Protein AF-A0AB39HHN1-F1 (afdb_monomer)

Foldseek 3Di:
DDPVVVVVVVVVVVLLVLLLVLLVLLVLLLVLLVVVLVVQVPHLLSVLSVVLSVLSVVSSVVSCVVHPDPPPPPDPVDSDHDPDVVSNLVSLVVSLVSLVVSLVPDPPVVVSVVSVVSSVSSVVSSVSNVVVD

Organism: NCBI:txid3232307

Nearest PDB structures (foldseek):
  4cvr-assembly1_A-2  TM=7.566E-01  e=1.698E-01  Escherichia coli
  4xkt-assembly1_J-2  TM=7.150E-01  e=1.891E-01  Escherichia coli
  4xku-assembly1_C-2  TM=7.285E-01  e=3.070E-01  Escherichia coli K-12
  4cvs-assembly1_A-2  TM=7.434E-01  e=9.010E-01  Escherichia coli
  6r01-assembly1_A  TM=3.404E-01  e=3.460E+00  Streptomyces lividans 1326

Secondary structure (DSSP, 8-state):
--HHHHHHHHHHHHHHHHHHHHHHHHHHHHHHHHHHHHHHTTSHHHHHHHH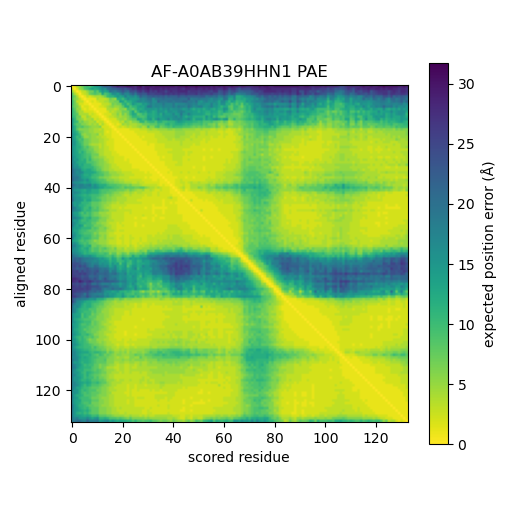HHHHHHHHHHHHHHH-SS-------TT----SSHHHHHHHHHHHHHHHHHHHHH---HHHHHHHHHHHHHHHHHHHHHHHT-

Mean predicted aligned error: 7.26 Å

Sequence (133 aa):
MTKNTLDENIKTHMKENQITEMARNTLLHCEMCRVSYFHMKNTPIGSSIGRLIQLEKKLSVELIGLSSVSLFVKHIDNVNYYHDFDELIIHTEKLISDFKYLISSIENKELAKKISYWLAAIQIELDQIKNYL

Solvent-accessible surface area (backbone atoms only — not comparable to full-atom values): 7367 Å² total; per-residue (Å²): 136,64,71,68,60,57,56,51,51,51,53,51,52,55,52,44,51,51,42,45,51,51,23,50,51,34,49,51,50,29,56,27,40,50,56,57,21,70,80,29,59,93,39,75,54,14,51,31,41,52,50,40,36,54,52,33,51,54,52,23,53,56,34,44,74,71,26,95,56,85,78,74,80,66,72,80,86,74,72,62,70,61,90,48,69,66,55,49,50,54,52,51,52,48,53,51,51,55,49,54,52,48,42,75,71,48,83,55,61,70,57,33,52,53,52,48,54,53,50,53,53,46,50,53,32,52,53,52,43,61,74,72,109

Radius of gyration: 16.46 Å; Cα contacts (8 Å, |Δi|>4): 117; chains: 1; bounding box: 35×20×57 Å

Structure (mmCIF, N/CA/C/O backbone):
data_AF-A0AB39HHN1-F1
#
_entry.id   AF-A0AB39HHN1-F1
#
loop_
_atom_site.group_PDB
_atom_site.id
_atom_site.type_symbol
_atom_site.label_atom_id
_atom_site.label_alt_id
_atom_site.label_comp_id
_atom_site.label_asym_id
_atom_site.label_entity_id
_atom_site.label_seq_id
_atom_site.pdbx_PDB_ins_code
_atom_site.Cartn_x
_atom_site.Cartn_y
_atom_site.Cartn_z
_atom_site.occupancy
_atom_site.B_iso_or_equiv
_atom_site.auth_seq_id
_atom_site.auth_comp_id
_atom_site.auth_asym_id
_atom_site.auth_atom_id
_atom_site.pdbx_PDB_model_num
ATOM 1 N N . MET A 1 1 ? -12.684 -2.390 40.045 1.00 50.69 1 MET A N 1
ATOM 2 C CA . MET A 1 1 ? -12.487 -2.045 38.622 1.00 50.69 1 MET A CA 1
ATOM 3 C C . MET A 1 1 ? -12.714 -3.300 37.804 1.00 50.69 1 MET A C 1
ATOM 5 O O . MET A 1 1 ? -12.080 -4.313 38.061 1.00 50.69 1 MET A O 1
ATOM 9 N N . THR A 1 2 ? -13.731 -3.274 36.952 1.00 48.25 2 THR A N 1
ATOM 10 C CA . THR A 1 2 ? -14.300 -4.437 36.264 1.00 48.25 2 THR A CA 1
ATOM 11 C C . THR A 1 2 ? -13.450 -4.851 35.068 1.00 48.25 2 THR A C 1
ATOM 13 O O . THR A 1 2 ? -13.099 -4.018 34.241 1.00 48.25 2 THR A O 1
ATOM 16 N N . LYS A 1 3 ? -13.166 -6.153 34.973 1.00 58.12 3 LYS A N 1
ATOM 17 C CA . LYS A 1 3 ? -12.409 -6.850 33.916 1.00 58.12 3 LYS A CA 1
ATOM 18 C C . LYS A 1 3 ? -12.716 -6.360 32.482 1.00 58.12 3 LYS A C 1
ATOM 20 O O . LYS A 1 3 ? -11.797 -6.232 31.684 1.00 58.12 3 LYS A O 1
ATOM 25 N N . ASN A 1 4 ? -13.964 -5.959 32.214 1.00 65.62 4 ASN A N 1
ATOM 26 C CA . ASN A 1 4 ? -14.412 -5.403 30.929 1.00 65.62 4 ASN A CA 1
ATOM 27 C C . ASN A 1 4 ? -13.654 -4.139 30.482 1.00 65.62 4 ASN A C 1
ATOM 29 O O . ASN A 1 4 ? -13.348 -4.008 29.305 1.00 65.62 4 ASN A O 1
ATOM 33 N N . THR A 1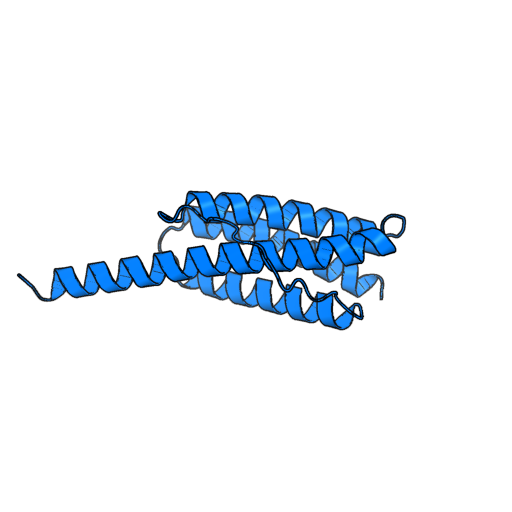 5 ? -13.302 -3.233 31.400 1.00 69.25 5 THR A N 1
ATOM 34 C CA . THR A 1 5 ? -12.619 -1.974 31.045 1.00 69.25 5 THR A CA 1
ATOM 35 C C . THR A 1 5 ? -11.157 -2.212 30.655 1.00 69.25 5 THR A C 1
ATOM 37 O O . THR A 1 5 ? -10.615 -1.520 29.800 1.00 69.25 5 THR A O 1
ATOM 40 N N . LEU A 1 6 ? -10.508 -3.216 31.256 1.00 67.19 6 LEU A N 1
ATOM 41 C CA . LEU A 1 6 ? -9.136 -3.590 30.907 1.00 67.19 6 LEU A CA 1
ATOM 42 C C . LEU A 1 6 ? -9.081 -4.246 29.520 1.00 67.19 6 LEU A C 1
ATOM 44 O O . LEU A 1 6 ? -8.210 -3.905 28.724 1.00 67.19 6 LEU A O 1
ATOM 48 N N . ASP A 1 7 ? -10.037 -5.124 29.209 1.00 67.25 7 ASP A N 1
ATOM 49 C CA . ASP A 1 7 ? -10.116 -5.802 27.910 1.00 67.25 7 ASP A CA 1
ATOM 50 C C . ASP A 1 7 ? -10.410 -4.824 26.755 1.00 67.25 7 ASP A C 1
ATOM 52 O O . ASP A 1 7 ? -9.843 -4.954 25.668 1.00 67.25 7 ASP A O 1
ATOM 56 N N . GLU A 1 8 ? -11.256 -3.814 26.979 1.00 66.62 8 GLU A N 1
ATOM 57 C CA . GLU A 1 8 ? -11.524 -2.742 26.008 1.00 66.62 8 GLU A CA 1
ATOM 58 C C . GLU A 1 8 ? -10.300 -1.844 25.777 1.00 66.62 8 GLU A C 1
ATOM 60 O O . GLU A 1 8 ? -9.972 -1.523 24.629 1.00 66.62 8 GLU A O 1
ATOM 65 N N . ASN A 1 9 ? -9.567 -1.506 26.843 1.00 64.00 9 ASN A N 1
ATOM 66 C CA . ASN A 1 9 ? -8.335 -0.722 26.747 1.00 64.00 9 ASN A CA 1
ATOM 67 C C . ASN A 1 9 ? -7.229 -1.484 25.997 1.00 64.00 9 ASN A C 1
ATOM 69 O O . ASN A 1 9 ? -6.568 -0.911 25.131 1.00 64.00 9 ASN A O 1
ATOM 73 N N . ILE A 1 10 ? -7.060 -2.786 26.264 1.00 64.31 10 ILE A N 1
ATOM 74 C CA . ILE A 1 10 ? -6.096 -3.641 25.549 1.00 64.31 10 ILE A CA 1
ATOM 75 C C . ILE A 1 10 ? -6.445 -3.712 24.057 1.00 64.31 10 ILE A C 1
ATOM 77 O O . ILE A 1 10 ? -5.576 -3.499 23.212 1.00 64.31 10 ILE A O 1
ATOM 81 N N . LYS A 1 11 ? -7.717 -3.953 23.711 1.00 65.06 11 LYS A N 1
ATOM 82 C CA . LYS A 1 11 ? -8.169 -4.000 22.308 1.00 65.06 11 LYS A CA 1
ATOM 83 C C . LYS A 1 11 ? -7.929 -2.683 21.574 1.00 65.06 11 LYS A C 1
ATOM 85 O O . LYS A 1 11 ? -7.514 -2.701 20.418 1.00 65.06 11 LYS A O 1
ATOM 90 N N . THR A 1 12 ? -8.186 -1.559 22.237 1.00 63.53 12 THR A N 1
ATOM 91 C CA . THR A 1 12 ? -7.995 -0.224 21.657 1.00 63.53 12 THR A CA 1
ATOM 92 C C . THR A 1 12 ? -6.517 0.034 21.363 1.00 63.53 12 THR A C 1
ATOM 94 O O . THR A 1 12 ? -6.176 0.346 20.224 1.00 63.53 12 THR A O 1
ATOM 97 N N . HIS A 1 13 ? -5.623 -0.233 22.320 1.00 67.06 13 HIS A N 1
ATOM 98 C CA . HIS A 1 13 ? -4.180 -0.084 22.105 1.00 67.06 13 HIS A CA 1
ATOM 99 C C . HIS A 1 13 ? -3.614 -1.024 21.035 1.00 67.06 13 HIS A C 1
ATOM 101 O O . HIS A 1 13 ? -2.755 -0.625 20.250 1.00 67.06 13 HIS A O 1
ATOM 107 N N . MET A 1 14 ? -4.096 -2.268 20.953 1.00 66.69 14 MET A N 1
ATOM 108 C CA . MET A 1 14 ? -3.664 -3.186 19.893 1.00 66.69 14 MET A CA 1
ATOM 109 C C . MET A 1 14 ? -4.044 -2.671 18.497 1.00 66.69 14 MET A C 1
ATOM 111 O O . MET A 1 14 ? -3.245 -2.794 17.570 1.00 66.69 14 MET A O 1
ATOM 115 N N . LYS A 1 15 ? -5.225 -2.056 18.346 1.00 69.75 15 LYS A N 1
ATOM 116 C CA . LYS A 1 15 ? -5.672 -1.444 17.083 1.00 69.75 15 LYS A CA 1
ATOM 117 C C . LYS A 1 15 ? -4.843 -0.204 16.718 1.00 69.75 15 LYS A C 1
ATOM 119 O O . LYS A 1 15 ? -4.437 -0.064 15.567 1.00 69.75 15 LYS A O 1
ATOM 124 N N . GLU A 1 16 ? -4.543 0.665 17.682 1.00 72.12 16 GLU A N 1
ATOM 125 C CA . GLU A 1 16 ? -3.684 1.842 17.460 1.00 72.12 16 GLU A CA 1
ATOM 126 C C . GLU A 1 16 ? -2.268 1.446 17.021 1.00 72.12 16 GLU A C 1
ATOM 128 O O . GLU A 1 16 ? -1.715 2.037 16.089 1.00 72.12 16 GLU A O 1
ATOM 133 N N . ASN A 1 17 ? -1.705 0.401 17.633 1.00 75.50 17 ASN A N 1
ATOM 134 C CA . ASN A 1 17 ? -0.404 -0.139 17.245 1.00 75.50 17 ASN A CA 1
ATOM 135 C C . ASN A 1 17 ? -0.416 -0.686 15.811 1.00 75.50 17 ASN A C 1
ATOM 137 O O . ASN A 1 17 ? 0.535 -0.459 15.068 1.00 75.50 17 ASN A O 1
ATOM 141 N N . GLN A 1 18 ? -1.498 -1.352 15.393 1.00 78.62 18 GLN A N 1
ATOM 142 C CA . GLN A 1 18 ? -1.639 -1.852 14.020 1.00 78.62 18 GLN A CA 1
ATOM 143 C C . GLN A 1 18 ? -1.688 -0.717 12.990 1.00 78.62 18 GLN A C 1
ATOM 145 O O . GLN A 1 18 ? -0.991 -0.783 11.982 1.00 78.62 18 GLN A O 1
ATOM 150 N N . ILE A 1 19 ? -2.463 0.342 13.241 1.00 80.62 19 ILE A N 1
ATOM 151 C CA . ILE A 1 19 ? -2.537 1.504 12.335 1.00 80.62 19 ILE A CA 1
ATOM 152 C C . ILE A 1 19 ? -1.179 2.212 12.250 1.00 80.62 19 ILE A C 1
ATOM 154 O O . ILE A 1 19 ? -0.734 2.570 11.159 1.00 80.62 19 ILE A O 1
ATOM 158 N N . THR A 1 20 ? -0.503 2.368 13.389 1.00 78.94 20 THR A N 1
ATOM 159 C CA . THR A 1 20 ? 0.817 3.008 13.474 1.00 78.94 20 THR A CA 1
ATOM 160 C C . THR A 1 20 ? 1.874 2.219 12.699 1.00 78.94 20 THR A C 1
ATOM 162 O O . THR A 1 20 ? 2.630 2.795 11.915 1.00 78.94 20 THR A O 1
ATOM 165 N N . GLU A 1 21 ? 1.903 0.896 12.863 1.00 82.00 21 GLU A N 1
ATOM 166 C CA . GLU A 1 21 ? 2.824 0.020 12.135 1.00 82.00 21 GLU A CA 1
ATOM 167 C C . GLU A 1 21 ? 2.539 0.035 10.625 1.00 82.00 21 GLU A C 1
ATOM 169 O O . GLU A 1 21 ? 3.464 0.114 9.817 1.00 82.00 21 GLU A O 1
ATOM 174 N N . MET A 1 22 ? 1.264 0.070 10.223 1.00 85.81 22 MET A N 1
ATOM 175 C CA . MET A 1 22 ? 0.884 0.192 8.811 1.00 85.81 22 MET A CA 1
ATOM 176 C C . MET A 1 22 ? 1.312 1.524 8.197 1.00 85.81 22 MET A C 1
ATOM 178 O O . MET A 1 22 ? 1.825 1.550 7.075 1.00 85.81 22 MET A O 1
ATOM 182 N N . ALA A 1 23 ? 1.156 2.629 8.926 1.00 83.56 23 ALA A N 1
ATOM 183 C CA . ALA A 1 23 ? 1.648 3.931 8.489 1.00 83.56 23 ALA A CA 1
ATOM 184 C C . ALA A 1 23 ? 3.170 3.907 8.282 1.00 83.56 23 ALA A C 1
ATOM 186 O O . ALA A 1 23 ? 3.663 4.367 7.250 1.00 83.56 23 ALA A O 1
ATOM 187 N N . ARG A 1 24 ? 3.910 3.313 9.227 1.00 82.06 24 ARG A N 1
ATOM 188 C CA . ARG A 1 24 ? 5.365 3.153 9.143 1.00 82.06 24 ARG A CA 1
ATOM 189 C C . ARG A 1 24 ? 5.785 2.311 7.938 1.00 82.06 24 ARG A C 1
ATOM 191 O O . ARG A 1 24 ? 6.666 2.734 7.194 1.00 82.06 24 ARG A O 1
ATOM 198 N N . ASN A 1 25 ? 5.158 1.156 7.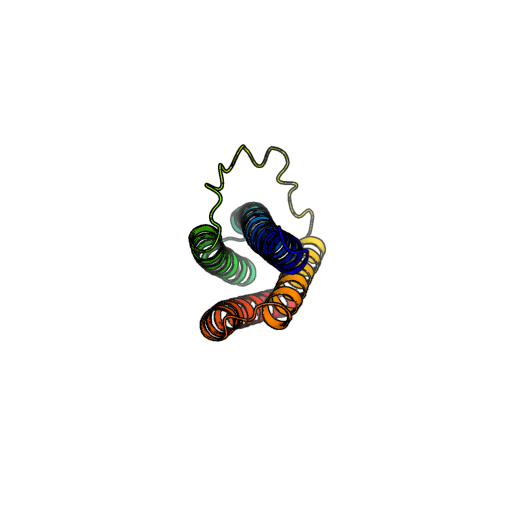726 1.00 84.31 25 ASN A N 1
ATOM 199 C CA . ASN A 1 25 ? 5.486 0.267 6.608 1.00 84.31 25 ASN A CA 1
ATOM 200 C C . ASN A 1 25 ? 5.182 0.915 5.256 1.00 84.31 25 ASN A C 1
ATOM 202 O O . ASN A 1 25 ? 5.974 0.790 4.326 1.00 84.31 25 ASN A O 1
ATOM 206 N N . THR A 1 26 ? 4.096 1.685 5.171 1.00 88.00 26 THR A N 1
ATOM 207 C CA . THR A 1 26 ? 3.759 2.468 3.973 1.00 88.00 26 THR A CA 1
ATOM 208 C C . THR A 1 26 ? 4.812 3.546 3.693 1.00 88.00 26 THR A C 1
ATOM 210 O O . THR A 1 26 ? 5.215 3.733 2.549 1.00 88.00 26 THR A O 1
ATOM 213 N N . LEU A 1 27 ? 5.304 4.241 4.726 1.00 84.94 27 LEU A N 1
ATOM 214 C CA . LEU A 1 27 ? 6.381 5.227 4.574 1.00 84.94 27 LEU A CA 1
ATOM 215 C C . LEU A 1 27 ? 7.702 4.585 4.140 1.00 84.94 27 LEU A C 1
ATOM 217 O O . LEU A 1 27 ? 8.377 5.121 3.265 1.00 84.94 27 LEU A O 1
ATOM 221 N N . LEU A 1 28 ? 8.058 3.441 4.730 1.00 84.44 28 LEU A N 1
ATOM 222 C CA . LEU A 1 28 ? 9.248 2.684 4.343 1.00 84.44 28 LEU A CA 1
ATOM 223 C C . LEU A 1 28 ? 9.169 2.268 2.872 1.00 84.44 28 LEU A C 1
ATOM 225 O O . LEU A 1 28 ? 10.096 2.539 2.113 1.00 84.44 28 LEU A O 1
ATOM 229 N N . HIS A 1 29 ? 8.043 1.682 2.465 1.00 87.81 29 HIS A N 1
ATOM 230 C CA . HIS A 1 29 ? 7.809 1.274 1.084 1.00 87.81 29 HIS A CA 1
ATOM 231 C C . HIS A 1 29 ? 7.901 2.455 0.106 1.00 87.81 29 HIS A C 1
ATOM 233 O O . HIS A 1 29 ? 8.566 2.365 -0.926 1.00 87.81 29 HIS A O 1
ATOM 239 N N . CYS A 1 30 ? 7.336 3.605 0.481 1.00 88.06 30 CYS A N 1
ATOM 240 C CA . CYS A 1 30 ? 7.426 4.833 -0.298 1.00 88.06 30 CYS A CA 1
ATOM 241 C C . CYS A 1 30 ? 8.883 5.282 -0.510 1.00 88.06 30 CYS A C 1
ATOM 243 O O . CYS A 1 30 ? 9.247 5.692 -1.617 1.00 88.06 30 CYS A O 1
ATOM 245 N N . GLU A 1 31 ? 9.733 5.220 0.519 1.00 85.00 31 GLU A N 1
ATOM 246 C CA . GLU A 1 31 ? 11.154 5.564 0.375 1.00 85.00 31 GLU A CA 1
ATOM 247 C C . GLU A 1 31 ? 11.914 4.549 -0.489 1.00 85.00 31 GLU A C 1
ATOM 249 O O . GLU A 1 31 ? 12.715 4.960 -1.329 1.00 85.00 31 GLU A O 1
ATOM 254 N N . MET A 1 32 ? 11.604 3.254 -0.385 1.00 84.81 32 MET A N 1
ATOM 255 C CA . MET A 1 32 ? 12.176 2.238 -1.279 1.00 84.81 32 MET A CA 1
ATOM 256 C C . MET A 1 32 ? 11.769 2.494 -2.744 1.00 84.81 32 MET A C 1
ATOM 258 O O . MET A 1 32 ? 12.622 2.542 -3.635 1.00 84.81 32 MET A O 1
ATOM 262 N N . CYS A 1 33 ? 10.488 2.787 -2.997 1.00 87.38 33 CYS A N 1
ATOM 263 C CA . CYS A 1 33 ? 9.974 3.130 -4.326 1.00 87.38 33 CYS A CA 1
ATOM 264 C C . CYS A 1 33 ? 10.631 4.386 -4.917 1.00 87.38 33 CYS A C 1
ATOM 266 O O . CYS A 1 33 ? 10.872 4.451 -6.125 1.00 87.38 33 CYS A O 1
ATOM 268 N N . ARG A 1 34 ? 10.936 5.402 -4.095 1.00 87.50 34 ARG A N 1
ATOM 269 C CA . ARG A 1 34 ? 11.597 6.641 -4.550 1.00 87.50 34 ARG A CA 1
ATOM 270 C C . ARG A 1 34 ? 12.952 6.383 -5.184 1.00 87.50 34 ARG A C 1
ATOM 272 O O . ARG A 1 34 ? 13.302 7.072 -6.145 1.00 87.50 34 ARG A O 1
ATOM 279 N N . VAL A 1 35 ? 13.693 5.407 -4.676 1.00 82.69 35 VAL A N 1
ATOM 280 C CA . VAL A 1 35 ? 14.992 5.056 -5.245 1.00 82.69 35 VAL A CA 1
ATOM 281 C C . VAL A 1 35 ? 14.808 4.384 -6.604 1.00 82.69 35 VAL A C 1
ATOM 283 O O . VAL A 1 35 ? 15.388 4.846 -7.585 1.00 82.69 35 VAL A O 1
ATOM 286 N N . SER A 1 36 ? 13.918 3.393 -6.718 1.00 84.81 36 SER A N 1
ATOM 287 C CA . SER A 1 36 ? 13.589 2.770 -8.011 1.00 84.81 36 SER A CA 1
ATOM 288 C C . SER A 1 36 ? 13.090 3.797 -9.037 1.00 84.81 36 SER A C 1
ATOM 290 O O . SER A 1 36 ? 13.488 3.774 -10.203 1.00 84.81 36 SER A O 1
ATOM 292 N N . TYR A 1 37 ? 12.279 4.767 -8.601 1.00 88.69 37 TYR A N 1
ATOM 293 C CA . TYR A 1 37 ? 11.818 5.868 -9.445 1.00 88.69 37 TYR A CA 1
ATOM 294 C C . TYR A 1 37 ? 12.970 6.712 -9.997 1.00 88.69 37 TYR A C 1
ATOM 296 O O . TYR A 1 37 ? 12.952 7.064 -11.175 1.00 88.69 37 TYR A O 1
ATOM 304 N N . PHE A 1 38 ? 13.982 7.031 -9.184 1.00 86.12 38 PHE A N 1
ATOM 305 C CA . PHE A 1 38 ? 15.123 7.836 -9.624 1.00 86.12 38 PHE A CA 1
ATOM 306 C C . PHE A 1 38 ? 15.827 7.223 -10.844 1.00 86.12 38 PHE A C 1
ATOM 308 O O . PHE A 1 38 ? 16.162 7.947 -11.785 1.00 86.12 38 PHE A O 1
ATOM 315 N N . HIS A 1 39 ? 15.970 5.896 -10.865 1.00 83.19 39 HIS A N 1
ATOM 316 C CA . HIS A 1 39 ? 16.585 5.164 -11.974 1.00 83.19 39 HIS A CA 1
ATOM 317 C C . HIS A 1 39 ? 15.675 5.038 -13.204 1.00 83.19 39 HIS A C 1
ATOM 319 O O . HIS A 1 39 ? 16.171 4.941 -14.324 1.00 83.19 39 HIS A O 1
ATOM 325 N N . MET A 1 40 ? 14.353 5.095 -13.018 1.00 85.56 40 MET A N 1
ATOM 326 C CA . MET A 1 40 ? 13.375 4.747 -14.054 1.00 85.56 40 MET A CA 1
ATOM 327 C C . MET A 1 40 ? 12.489 5.907 -14.516 1.00 85.56 40 MET A C 1
ATOM 329 O O . MET A 1 40 ? 11.639 5.695 -15.378 1.00 85.56 40 MET A O 1
ATOM 333 N N . LYS A 1 41 ? 12.666 7.128 -13.992 1.00 86.06 41 LYS A N 1
ATOM 334 C CA . LYS A 1 41 ? 11.722 8.261 -14.129 1.00 86.06 41 LYS A CA 1
ATOM 335 C C . LYS A 1 41 ? 11.257 8.601 -15.553 1.00 86.06 41 LYS A C 1
ATOM 337 O O . LYS A 1 41 ? 10.197 9.193 -15.708 1.00 86.06 41 LYS A O 1
ATOM 342 N N . ASN A 1 42 ? 12.025 8.227 -16.578 1.00 89.06 42 ASN A N 1
ATOM 343 C CA . ASN A 1 42 ? 11.720 8.497 -17.989 1.00 89.06 42 ASN A CA 1
ATOM 344 C C . ASN A 1 42 ? 11.119 7.287 -18.732 1.00 89.06 42 ASN A C 1
ATOM 346 O O . ASN A 1 42 ? 11.103 7.262 -19.959 1.00 89.06 42 ASN A O 1
ATOM 350 N N . THR A 1 43 ? 10.654 6.271 -18.006 1.00 89.88 43 THR A N 1
ATOM 351 C CA . THR A 1 43 ? 10.046 5.054 -18.564 1.00 89.88 43 THR A CA 1
ATOM 352 C C . THR A 1 43 ? 8.572 4.937 -18.149 1.00 89.88 43 THR A C 1
ATOM 354 O O . THR A 1 43 ? 8.159 5.549 -17.154 1.00 89.88 43 THR A O 1
ATOM 357 N N . PRO A 1 44 ? 7.760 4.126 -18.856 1.00 90.06 44 PRO A N 1
ATOM 358 C CA . PRO A 1 44 ? 6.398 3.805 -18.420 1.00 90.06 44 PRO A CA 1
ATOM 359 C C . PRO A 1 44 ? 6.345 3.178 -17.015 1.00 90.06 44 PRO A C 1
ATOM 361 O O . PRO A 1 44 ? 5.506 3.571 -16.200 1.00 90.06 44 PRO A O 1
ATOM 364 N N . ILE A 1 45 ? 7.297 2.291 -16.687 1.00 90.50 45 ILE A N 1
ATOM 365 C CA . ILE A 1 45 ? 7.460 1.708 -15.341 1.00 90.50 45 ILE A CA 1
ATOM 366 C C . ILE A 1 45 ? 7.688 2.812 -14.307 1.00 90.50 45 ILE A C 1
ATOM 368 O O . ILE A 1 45 ? 6.973 2.888 -13.310 1.00 90.50 45 ILE A O 1
ATOM 372 N N . GLY A 1 46 ? 8.630 3.722 -14.570 1.00 88.94 46 GLY A N 1
ATOM 373 C CA . GLY A 1 46 ? 8.917 4.841 -13.675 1.00 88.94 46 GLY A CA 1
ATOM 374 C C . GLY A 1 46 ? 7.716 5.755 -13.454 1.00 88.94 46 GLY A C 1
ATOM 375 O O . GLY A 1 46 ? 7.507 6.224 -12.341 1.00 88.94 46 GLY A O 1
ATOM 376 N N . SER A 1 47 ? 6.873 5.962 -14.466 1.00 91.94 47 SER A N 1
ATOM 377 C CA . SER A 1 47 ? 5.632 6.728 -14.297 1.00 91.94 47 SER A CA 1
ATOM 378 C C . SER A 1 47 ? 4.670 6.061 -13.306 1.00 91.94 47 SER A C 1
ATOM 380 O O . SER A 1 47 ? 4.071 6.750 -12.479 1.00 91.94 47 SER A O 1
ATOM 382 N N . SER A 1 48 ? 4.554 4.731 -13.350 1.00 92.31 48 SER A N 1
ATOM 383 C CA . SER A 1 48 ? 3.703 3.953 -12.435 1.00 92.31 48 SER A CA 1
ATOM 384 C C . SER A 1 48 ? 4.268 3.931 -11.012 1.00 92.31 48 SER A C 1
ATOM 386 O O . SER A 1 48 ? 3.547 4.234 -10.065 1.00 92.31 48 SER A O 1
ATOM 388 N N . ILE A 1 49 ? 5.585 3.741 -10.853 1.00 91.44 49 ILE A N 1
ATOM 389 C CA . ILE A 1 49 ? 6.268 3.876 -9.550 1.00 91.44 49 ILE A CA 1
ATOM 390 C C . ILE A 1 49 ? 6.084 5.297 -8.985 1.00 91.44 49 ILE A C 1
ATOM 392 O O . ILE A 1 49 ? 5.823 5.483 -7.798 1.00 91.44 49 ILE A O 1
ATOM 396 N N . GLY A 1 50 ? 6.158 6.324 -9.835 1.00 90.88 50 GLY A N 1
ATOM 397 C CA . GLY A 1 50 ? 5.917 7.713 -9.444 1.00 90.88 50 GLY A CA 1
ATOM 398 C C . GLY A 1 50 ? 4.515 7.944 -8.873 1.00 90.88 50 GLY A C 1
ATOM 399 O O . GLY A 1 50 ? 4.366 8.671 -7.886 1.00 90.88 50 GLY A O 1
ATOM 400 N N . ARG A 1 51 ? 3.486 7.317 -9.458 1.00 94.00 51 ARG A N 1
ATOM 401 C CA . ARG A 1 51 ? 2.109 7.370 -8.942 1.00 94.00 51 ARG A CA 1
ATOM 402 C C . ARG A 1 51 ? 1.954 6.558 -7.658 1.00 94.00 51 ARG A C 1
ATOM 404 O O . ARG A 1 51 ? 1.345 7.068 -6.720 1.00 94.00 51 ARG A O 1
ATOM 411 N N . LEU A 1 52 ? 2.578 5.384 -7.572 1.00 92.94 52 LEU A N 1
ATOM 412 C CA . LEU A 1 52 ? 2.614 4.555 -6.365 1.00 92.94 52 LEU A CA 1
ATOM 413 C C . LEU A 1 52 ? 3.130 5.348 -5.149 1.00 92.94 52 LEU A C 1
ATOM 415 O O . LEU A 1 52 ? 2.436 5.452 -4.140 1.00 92.94 52 LEU A O 1
ATOM 419 N N . ILE A 1 53 ? 4.256 6.057 -5.300 1.00 91.50 53 ILE A N 1
ATOM 420 C CA . ILE A 1 53 ? 4.820 6.945 -4.262 1.00 91.50 53 ILE A CA 1
ATOM 421 C C . ILE A 1 53 ? 3.807 8.006 -3.802 1.00 91.50 53 ILE A C 1
ATOM 423 O O . ILE A 1 53 ? 3.715 8.325 -2.616 1.00 91.50 53 ILE A O 1
ATOM 427 N N . GLN A 1 54 ? 3.057 8.612 -4.728 1.00 91.81 54 GLN A N 1
ATOM 428 C CA . GLN A 1 54 ? 2.071 9.639 -4.376 1.00 91.81 54 GLN A CA 1
ATOM 429 C C . GLN A 1 54 ? 0.880 9.055 -3.612 1.00 91.81 54 GLN A C 1
ATOM 431 O O . GLN A 1 54 ? 0.388 9.695 -2.680 1.00 91.81 54 GLN A O 1
ATOM 436 N N . LEU A 1 55 ? 0.415 7.870 -4.011 1.00 91.56 55 LEU A N 1
ATOM 437 C CA . LEU A 1 55 ? -0.681 7.164 -3.352 1.00 91.56 55 LEU A CA 1
ATOM 438 C C . LEU A 1 55 ? -0.287 6.765 -1.929 1.00 91.56 55 LEU A C 1
ATOM 440 O O . LEU A 1 55 ? -1.011 7.074 -0.985 1.00 91.56 55 LEU A O 1
ATOM 444 N N . GLU A 1 56 ? 0.892 6.173 -1.762 1.00 90.56 56 GLU A N 1
ATOM 445 C CA . GLU A 1 56 ? 1.399 5.721 -0.465 1.00 90.56 56 GLU A CA 1
ATOM 446 C C . GLU A 1 56 ? 1.646 6.874 0.501 1.00 90.56 56 GLU A C 1
ATOM 448 O O . GLU A 1 56 ? 1.279 6.786 1.670 1.00 90.56 56 GLU A O 1
ATOM 453 N N . LYS A 1 57 ? 2.164 8.010 0.020 1.00 87.44 57 LYS A N 1
ATOM 454 C CA . LYS A 1 57 ? 2.277 9.219 0.848 1.00 87.44 57 LYS A CA 1
ATOM 455 C C . LYS A 1 57 ? 0.925 9.682 1.367 1.00 87.44 57 LYS A C 1
ATOM 457 O O . LYS A 1 57 ? 0.793 9.930 2.563 1.00 87.44 57 LYS A O 1
ATOM 462 N N . LYS A 1 58 ? -0.085 9.782 0.498 1.00 86.69 58 LYS A N 1
ATOM 463 C CA . LYS A 1 58 ? -1.436 10.188 0.916 1.00 86.69 58 LYS A CA 1
ATOM 464 C C . LYS A 1 58 ? -2.012 9.204 1.930 1.00 86.69 58 LYS A C 1
ATOM 466 O O . LYS A 1 58 ? -2.502 9.631 2.970 1.00 86.69 58 LYS A O 1
ATOM 471 N N . LEU A 1 59 ? -1.877 7.906 1.666 1.00 87.44 59 LEU A N 1
ATOM 472 C CA . LEU A 1 59 ? -2.332 6.854 2.567 1.00 87.44 59 LEU A CA 1
ATOM 473 C C . LEU A 1 59 ? -1.624 6.914 3.927 1.00 87.44 59 LEU A C 1
ATOM 475 O O . LEU A 1 59 ? -2.284 6.853 4.958 1.00 87.44 59 LEU A O 1
ATOM 479 N N . SER A 1 60 ? -0.305 7.113 3.948 1.00 84.00 60 SER A N 1
ATOM 480 C CA . SER A 1 60 ? 0.459 7.236 5.192 1.00 84.00 60 SER A CA 1
ATOM 481 C C . SER A 1 60 ? 0.016 8.432 6.037 1.00 84.00 60 SER A C 1
ATOM 483 O O . SER A 1 60 ? -0.145 8.287 7.244 1.00 84.00 60 SER A O 1
ATOM 485 N N . VAL A 1 61 ? -0.260 9.588 5.420 1.00 81.81 61 VAL A N 1
ATOM 486 C CA . VAL A 1 61 ? -0.747 10.786 6.124 1.00 81.81 61 VAL A CA 1
ATOM 487 C C . VAL A 1 61 ? -2.121 10.539 6.743 1.00 81.81 61 VAL A C 1
ATOM 489 O O . VAL A 1 61 ? -2.340 10.901 7.897 1.00 81.81 61 VAL A O 1
ATOM 492 N N . GLU A 1 62 ? -3.027 9.894 6.005 1.00 83.00 62 GLU A N 1
ATOM 493 C CA . GLU A 1 62 ? -4.346 9.521 6.527 1.00 83.00 62 GLU A CA 1
ATOM 494 C C . GLU A 1 62 ? -4.212 8.574 7.730 1.00 83.00 62 GLU A C 1
ATOM 496 O O . GLU A 1 62 ? -4.844 8.799 8.757 1.00 83.00 62 GLU A O 1
ATOM 501 N N . LEU A 1 63 ? -3.343 7.559 7.648 1.00 82.00 63 LEU A N 1
ATOM 502 C CA . LEU A 1 63 ? -3.099 6.620 8.751 1.00 82.00 63 LEU A CA 1
ATOM 503 C C . LEU A 1 63 ? -2.467 7.298 9.973 1.00 82.00 63 LEU A C 1
ATOM 505 O O . LEU A 1 63 ? -2.889 7.030 11.096 1.00 82.00 63 LEU A O 1
ATOM 509 N N . ILE A 1 64 ? -1.505 8.206 9.768 1.00 78.12 64 ILE A N 1
ATOM 510 C CA . ILE A 1 64 ? -0.894 9.003 10.845 1.00 78.12 64 ILE A CA 1
ATOM 511 C C . ILE A 1 64 ? -1.958 9.844 11.548 1.00 78.12 64 ILE A C 1
ATOM 513 O O . ILE A 1 64 ? -2.012 9.847 12.774 1.00 78.12 64 ILE A O 1
ATOM 517 N N . GLY A 1 65 ? -2.830 10.515 10.788 1.00 74.62 65 GLY A N 1
ATOM 518 C CA . GLY A 1 65 ? -3.919 11.322 11.345 1.00 74.62 65 GLY A CA 1
ATOM 519 C C . GLY A 1 65 ? -4.923 10.526 12.185 1.00 74.62 65 GLY A C 1
ATOM 520 O O . GLY A 1 65 ? -5.651 11.111 12.983 1.00 74.62 65 GLY A O 1
ATOM 521 N N . LEU A 1 66 ? -4.960 9.201 12.021 1.00 72.31 66 LEU A N 1
ATOM 522 C CA . LEU A 1 66 ? -5.817 8.284 12.776 1.00 72.31 66 LEU A CA 1
ATOM 523 C C . LEU A 1 66 ? -5.098 7.625 13.953 1.00 72.31 66 LEU A C 1
ATOM 525 O O . LEU A 1 66 ? -5.758 7.068 14.829 1.00 72.31 66 LEU A O 1
ATOM 529 N N . SER A 1 67 ? -3.766 7.671 13.981 1.00 69.19 67 SER A N 1
ATOM 530 C CA . SER A 1 67 ? -2.993 7.266 15.148 1.00 69.19 67 SER A CA 1
ATOM 531 C C . SER A 1 67 ? -2.968 8.399 16.179 1.00 69.19 67 SER A C 1
ATOM 533 O O . S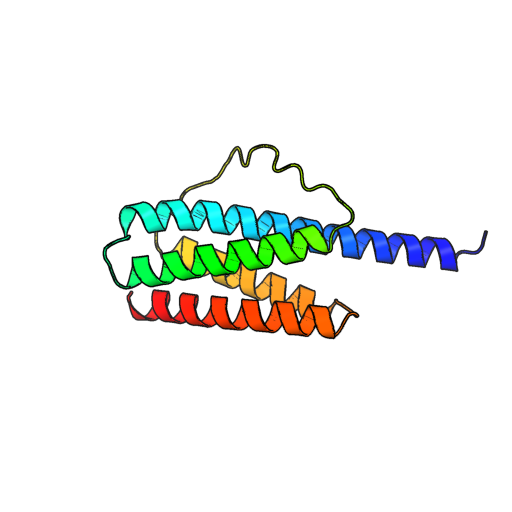ER A 1 67 ? -2.722 9.556 15.851 1.00 69.19 67 SER A O 1
ATOM 535 N N . SER A 1 68 ? -3.183 8.066 17.453 1.00 58.09 68 SER A N 1
ATOM 536 C CA . SER A 1 68 ? -2.955 8.971 18.593 1.00 58.09 68 SER A CA 1
ATOM 537 C C . SER A 1 68 ? -1.460 9.232 18.847 1.00 58.09 68 SER A C 1
ATOM 539 O O . SER A 1 68 ? -1.089 10.082 19.660 1.00 58.09 68 SER A O 1
ATOM 541 N N . VAL A 1 69 ? -0.587 8.513 18.135 1.00 54.19 69 VAL A N 1
ATOM 542 C CA . VAL A 1 69 ? 0.865 8.599 18.230 1.00 54.19 69 VAL A CA 1
ATOM 543 C C . VAL A 1 69 ? 1.371 9.662 17.259 1.00 54.19 69 VAL A C 1
ATOM 545 O O . VAL A 1 69 ? 1.212 9.553 16.047 1.00 54.19 69 VAL A O 1
ATOM 548 N N . SER A 1 70 ? 2.062 10.672 17.790 1.00 51.88 70 SER A N 1
ATOM 549 C CA . SER A 1 70 ? 2.987 11.479 16.992 1.00 51.88 70 SER A CA 1
ATOM 550 C C . SER A 1 70 ? 4.027 10.532 16.396 1.00 51.88 70 SER A C 1
ATOM 552 O O . SER A 1 70 ? 4.950 10.095 17.091 1.00 51.88 70 SER A O 1
ATOM 554 N N . LEU A 1 71 ? 3.849 10.153 15.129 1.00 54.81 71 LEU A N 1
ATOM 555 C CA . LEU A 1 71 ? 4.844 9.401 14.378 1.00 54.81 71 LEU A CA 1
ATOM 556 C C . LEU A 1 71 ? 6.050 10.319 14.173 1.00 54.81 71 LEU A C 1
ATOM 558 O O . LEU A 1 71 ? 6.190 11.005 13.162 1.00 54.81 71 LEU A O 1
ATOM 562 N N . PHE A 1 72 ? 6.944 10.339 15.161 1.00 47.97 72 PHE A N 1
ATOM 563 C CA . PHE A 1 72 ? 8.312 10.750 14.923 1.00 47.97 72 PHE A CA 1
ATOM 564 C C . PHE A 1 72 ? 8.864 9.758 13.908 1.00 47.97 72 PHE A C 1
ATOM 566 O O . PHE A 1 72 ? 9.176 8.617 14.252 1.00 47.97 72 PHE A O 1
ATOM 573 N N . VAL A 1 73 ? 8.989 10.203 12.657 1.00 50.62 73 VAL A N 1
ATOM 574 C CA . VAL A 1 73 ? 9.833 9.567 11.644 1.00 50.62 73 VAL A CA 1
ATOM 575 C C . VAL A 1 73 ? 11.281 9.730 12.122 1.00 50.62 73 VAL A C 1
ATOM 577 O O . VAL A 1 73 ? 12.063 10.510 11.584 1.00 50.62 73 VAL A O 1
ATOM 580 N N . LYS A 1 74 ? 11.636 9.063 13.229 1.00 44.34 74 LYS A N 1
ATOM 581 C CA . LYS A 1 74 ? 13.029 8.806 13.569 1.00 44.34 74 LYS A CA 1
ATOM 582 C C . LYS A 1 74 ? 13.571 8.024 12.391 1.00 44.34 74 LYS A C 1
ATOM 584 O O . LYS A 1 74 ? 12.910 7.092 11.937 1.00 44.34 74 LYS A O 1
ATOM 589 N N . HIS A 1 75 ? 14.687 8.524 11.876 1.00 45.88 75 HIS A N 1
ATOM 590 C CA . HIS A 1 75 ? 15.319 8.122 10.637 1.00 45.88 75 HIS A CA 1
ATOM 591 C C . HIS A 1 75 ? 15.015 6.678 10.248 1.00 45.88 75 HIS A C 1
ATOM 593 O O . HIS A 1 75 ? 15.221 5.738 11.018 1.00 45.88 75 HIS A O 1
ATOM 599 N N . ILE A 1 76 ? 14.518 6.510 9.026 1.00 51.91 76 ILE A N 1
ATOM 600 C CA . ILE A 1 76 ? 14.510 5.206 8.384 1.00 51.91 76 ILE A CA 1
ATOM 601 C C . ILE A 1 76 ? 15.978 4.907 8.050 1.00 51.91 76 ILE A C 1
ATOM 603 O O . ILE A 1 76 ? 16.425 5.118 6.931 1.00 51.91 76 ILE A O 1
ATOM 607 N N . ASP A 1 77 ? 16.752 4.499 9.058 1.00 45.56 77 ASP A N 1
ATOM 608 C CA . ASP A 1 77 ? 18.211 4.334 8.975 1.00 45.56 77 ASP A CA 1
ATOM 609 C C . ASP A 1 77 ? 18.629 3.142 8.093 1.00 45.56 77 ASP A C 1
ATOM 611 O O . ASP A 1 77 ? 19.812 2.927 7.873 1.00 45.56 77 ASP A O 1
ATOM 615 N N . ASN A 1 78 ? 17.669 2.385 7.548 1.00 52.81 78 ASN A N 1
ATOM 616 C CA . ASN A 1 78 ? 17.893 1.201 6.717 1.00 52.81 78 ASN A CA 1
ATOM 617 C C . ASN A 1 78 ? 16.860 1.112 5.578 1.00 52.81 78 ASN A C 1
ATOM 619 O O . ASN A 1 78 ? 16.122 0.129 5.481 1.00 52.81 78 ASN A O 1
ATOM 623 N N . VAL A 1 79 ? 16.755 2.140 4.728 1.00 55.47 79 VAL A N 1
ATOM 624 C CA . VAL A 1 79 ? 16.072 1.965 3.434 1.00 55.47 79 VAL A CA 1
ATOM 625 C C . VAL A 1 79 ? 16.993 1.120 2.557 1.00 55.47 79 VAL A C 1
ATOM 627 O O . VAL A 1 79 ? 17.878 1.647 1.886 1.00 55.47 79 VAL A O 1
ATOM 630 N N . ASN A 1 80 ? 16.822 -0.201 2.603 1.00 58.53 80 ASN A N 1
ATOM 631 C CA . ASN A 1 80 ? 17.425 -1.068 1.600 1.00 58.53 80 ASN A CA 1
ATOM 632 C C . ASN A 1 80 ? 16.779 -0.757 0.249 1.00 58.53 80 ASN A C 1
ATOM 634 O O . ASN A 1 80 ? 15.573 -0.533 0.150 1.00 58.53 80 ASN A O 1
ATOM 638 N N . TYR A 1 81 ? 17.606 -0.686 -0.782 1.00 61.62 81 TYR A N 1
ATOM 639 C CA . TYR A 1 81 ? 17.155 -0.460 -2.144 1.00 61.62 81 TYR A CA 1
ATOM 640 C C . TYR A 1 81 ? 16.498 -1.724 -2.679 1.00 61.62 81 TYR A C 1
ATOM 642 O O . TYR A 1 81 ? 16.981 -2.814 -2.387 1.00 61.62 81 TYR A O 1
ATOM 650 N N . TYR A 1 82 ? 15.472 -1.574 -3.516 1.00 65.75 82 TYR A N 1
ATOM 651 C CA . TYR A 1 82 ? 15.059 -2.687 -4.361 1.00 65.75 82 TYR A CA 1
ATOM 652 C C . TYR A 1 82 ? 16.187 -2.993 -5.342 1.00 65.75 82 TYR A C 1
ATOM 654 O O . TYR A 1 82 ? 16.531 -2.148 -6.177 1.00 65.75 82 TYR A O 1
ATOM 662 N N . HIS A 1 83 ? 16.791 -4.171 -5.201 1.00 62.72 83 HIS A N 1
ATOM 663 C CA . HIS A 1 83 ? 17.876 -4.609 -6.077 1.00 62.72 83 HIS A CA 1
ATOM 664 C C . HIS A 1 83 ? 17.365 -4.987 -7.475 1.00 62.72 83 HIS A C 1
ATOM 666 O O . HIS A 1 83 ? 18.109 -4.868 -8.450 1.00 62.72 83 HIS A O 1
ATOM 672 N N . ASP A 1 84 ? 16.090 -5.367 -7.577 1.00 76.62 84 ASP A N 1
ATOM 673 C CA . ASP A 1 84 ? 15.369 -5.651 -8.815 1.00 76.62 84 ASP A CA 1
ATOM 674 C C . ASP A 1 84 ? 13.858 -5.347 -8.680 1.00 76.62 84 ASP A C 1
ATOM 676 O O . ASP A 1 84 ? 13.373 -4.909 -7.633 1.00 76.62 84 ASP A O 1
ATOM 680 N N . PHE A 1 85 ? 13.105 -5.522 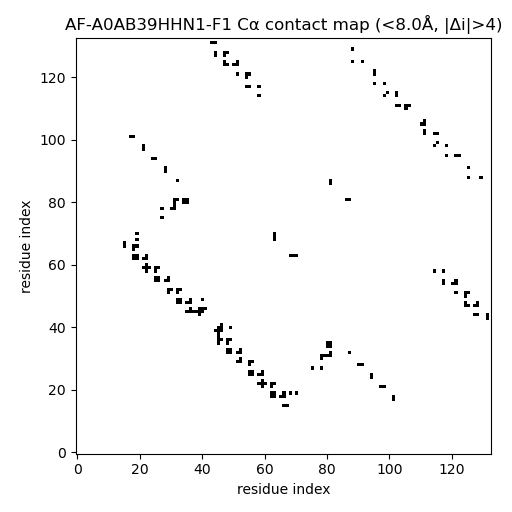-9.772 1.00 83.12 85 PHE A N 1
ATOM 681 C CA . PHE A 1 85 ? 11.657 -5.283 -9.780 1.00 83.12 85 PHE A CA 1
ATOM 682 C C . PHE A 1 85 ? 10.847 -6.371 -9.071 1.00 83.12 85 PHE A C 1
ATOM 684 O O . PHE A 1 85 ? 9.724 -6.087 -8.646 1.00 83.12 85 PHE A O 1
ATOM 691 N N . ASP A 1 86 ? 11.398 -7.573 -8.909 1.00 87.25 86 ASP A N 1
ATOM 692 C CA . ASP A 1 86 ? 10.717 -8.663 -8.214 1.00 87.25 86 ASP A CA 1
ATOM 693 C C . ASP A 1 86 ? 10.579 -8.320 -6.729 1.00 87.25 86 ASP A C 1
ATOM 695 O O . ASP A 1 86 ? 9.508 -8.487 -6.145 1.00 87.25 86 ASP A O 1
ATOM 699 N N . GLU A 1 87 ? 11.617 -7.733 -6.130 1.00 87.06 87 GLU A N 1
ATOM 700 C CA . GLU A 1 87 ? 11.584 -7.271 -4.744 1.00 87.06 87 GLU A CA 1
ATOM 701 C C . GLU A 1 87 ? 10.543 -6.151 -4.537 1.00 87.06 87 GLU A C 1
ATOM 703 O O . GLU A 1 87 ? 9.772 -6.191 -3.572 1.00 87.06 87 GLU A O 1
ATOM 708 N N . LEU A 1 88 ? 10.439 -5.197 -5.476 1.00 87.94 88 LEU A N 1
ATOM 709 C CA . LEU A 1 88 ? 9.405 -4.150 -5.443 1.00 87.94 88 LEU A CA 1
ATOM 710 C C . LEU A 1 88 ? 8.003 -4.761 -5.491 1.00 87.94 88 LEU A C 1
ATOM 712 O O . LEU A 1 88 ? 7.135 -4.391 -4.694 1.00 87.94 88 LEU A O 1
ATOM 716 N N . ILE A 1 89 ? 7.781 -5.706 -6.406 1.00 91.00 89 ILE A N 1
ATOM 717 C CA . ILE A 1 89 ? 6.497 -6.391 -6.562 1.00 91.00 89 ILE A CA 1
ATOM 718 C C . ILE A 1 89 ? 6.133 -7.138 -5.279 1.00 91.00 89 ILE A C 1
ATOM 720 O O . ILE A 1 89 ? 5.043 -6.920 -4.753 1.00 91.00 89 ILE A O 1
ATOM 724 N N . ILE A 1 90 ? 7.047 -7.948 -4.737 1.00 91.50 90 ILE A N 1
ATOM 725 C CA . ILE A 1 90 ? 6.825 -8.738 -3.516 1.00 91.50 90 ILE A CA 1
ATOM 726 C C . ILE A 1 90 ? 6.445 -7.832 -2.343 1.00 91.50 90 ILE A C 1
ATOM 728 O O . ILE A 1 90 ? 5.498 -8.110 -1.602 1.00 91.50 90 ILE A O 1
ATOM 732 N N . HIS A 1 91 ? 7.167 -6.729 -2.162 1.00 90.12 91 HIS A N 1
ATOM 733 C CA . HIS A 1 91 ? 6.892 -5.804 -1.070 1.00 90.12 91 HIS A CA 1
ATOM 734 C C . HIS A 1 91 ? 5.576 -5.043 -1.262 1.00 90.12 91 HIS A C 1
ATOM 736 O O . HIS A 1 91 ? 4.841 -4.864 -0.287 1.00 90.12 91 HIS A O 1
ATOM 742 N N . THR A 1 92 ? 5.234 -4.664 -2.497 1.00 91.38 92 THR A N 1
ATOM 743 C CA . THR A 1 92 ? 3.948 -4.018 -2.794 1.00 91.38 92 THR A CA 1
ATOM 744 C C . THR A 1 92 ? 2.790 -4.993 -2.552 1.00 91.38 92 THR A C 1
ATOM 746 O O . THR A 1 92 ? 1.789 -4.633 -1.936 1.00 91.38 92 THR A O 1
ATOM 749 N N . GLU A 1 93 ? 2.922 -6.257 -2.965 1.00 94.62 93 GLU A N 1
ATOM 750 C CA . GLU A 1 93 ? 1.930 -7.310 -2.706 1.00 94.62 93 GLU A CA 1
ATOM 751 C C . GLU A 1 93 ? 1.735 -7.569 -1.213 1.00 94.62 93 GLU A C 1
ATOM 753 O O . GLU A 1 93 ? 0.599 -7.707 -0.746 1.00 94.62 93 GLU A O 1
ATOM 758 N N . LYS A 1 94 ? 2.832 -7.590 -0.452 1.00 93.00 94 LYS A N 1
ATOM 759 C CA . LYS A 1 94 ? 2.781 -7.709 1.004 1.00 93.00 94 LYS A CA 1
ATOM 760 C C . LYS A 1 94 ? 2.043 -6.526 1.627 1.00 93.00 94 LYS A C 1
ATOM 762 O O . LYS A 1 94 ? 1.120 -6.747 2.407 1.00 93.00 94 LYS A O 1
ATOM 767 N N . LEU A 1 95 ? 2.378 -5.294 1.233 1.00 91.81 95 LEU A N 1
ATOM 768 C CA . LEU A 1 95 ? 1.691 -4.088 1.702 1.00 91.81 95 LEU A CA 1
ATOM 769 C C . LEU A 1 95 ? 0.184 -4.164 1.411 1.00 91.81 95 LEU A C 1
ATOM 771 O O . LEU A 1 95 ? -0.640 -3.878 2.281 1.00 91.81 95 LEU A O 1
ATOM 775 N N . ILE A 1 96 ? -0.186 -4.614 0.209 1.00 93.69 96 ILE A N 1
ATOM 776 C CA . ILE A 1 96 ? -1.584 -4.814 -0.181 1.00 93.69 96 ILE A CA 1
ATOM 777 C C . ILE A 1 96 ? -2.272 -5.846 0.720 1.00 93.69 96 ILE A C 1
ATOM 779 O O . ILE A 1 96 ? -3.403 -5.626 1.161 1.00 93.69 96 ILE A O 1
ATOM 783 N N . SER A 1 97 ? -1.614 -6.975 0.988 1.00 94.12 97 SER A N 1
ATOM 784 C CA . SER A 1 97 ? -2.128 -8.024 1.873 1.00 94.12 97 SER A CA 1
ATOM 785 C C . SER A 1 97 ? -2.360 -7.502 3.292 1.00 94.12 97 SER A C 1
ATOM 787 O O . SER A 1 97 ? -3.438 -7.705 3.858 1.00 94.12 97 SER A O 1
ATOM 789 N N . ASP A 1 98 ? -1.394 -6.767 3.840 1.00 90.50 98 ASP A N 1
ATOM 790 C CA . ASP A 1 98 ? -1.478 -6.193 5.182 1.00 90.50 98 ASP A CA 1
ATOM 791 C C . ASP A 1 98 ? -2.630 -5.173 5.282 1.00 90.50 98 ASP A C 1
ATOM 793 O O . ASP A 1 98 ? -3.392 -5.170 6.254 1.00 90.50 98 ASP A O 1
ATOM 797 N N . PHE A 1 9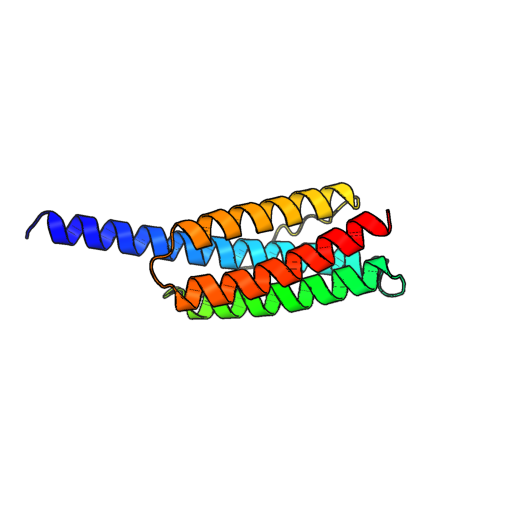9 ? -2.859 -4.372 4.234 1.00 91.00 99 PHE A N 1
ATOM 798 C CA . PHE A 1 99 ? -4.021 -3.482 4.164 1.00 91.00 99 PHE A CA 1
ATOM 799 C C . PHE A 1 99 ? -5.354 -4.219 4.056 1.00 91.00 99 PHE A C 1
ATOM 801 O O . PHE A 1 99 ? -6.322 -3.798 4.690 1.00 91.00 99 PHE A O 1
ATOM 808 N N . LYS A 1 100 ? -5.437 -5.317 3.294 1.00 91.88 100 LYS A N 1
ATOM 809 C CA . LYS A 1 100 ? -6.653 -6.151 3.243 1.00 91.88 100 LYS A CA 1
ATOM 810 C C . LYS A 1 100 ? -6.990 -6.699 4.626 1.00 91.88 100 LYS A C 1
ATOM 812 O O . LYS A 1 100 ? -8.152 -6.660 5.032 1.00 91.88 100 LYS A O 1
ATOM 817 N N . TYR A 1 101 ? -5.975 -7.146 5.364 1.00 90.75 101 TYR A N 1
ATOM 818 C CA . TYR A 1 101 ? -6.145 -7.584 6.744 1.00 90.75 101 TYR A CA 1
ATOM 819 C C . TYR A 1 101 ? -6.645 -6.441 7.640 1.00 90.75 101 TYR A C 1
ATOM 821 O O . TYR A 1 101 ? -7.656 -6.610 8.324 1.00 90.75 101 TYR A O 1
ATOM 829 N N . LEU A 1 102 ? -6.023 -5.258 7.569 1.00 86.12 102 LEU A N 1
ATOM 830 C CA . LEU A 1 102 ? -6.450 -4.077 8.326 1.00 86.12 102 LEU A CA 1
ATOM 831 C C . LEU A 1 102 ? -7.905 -3.676 8.022 1.00 86.12 102 LEU A C 1
ATOM 833 O O . LEU A 1 102 ? -8.686 -3.409 8.931 1.00 86.12 102 LEU A O 1
ATOM 837 N N . ILE A 1 103 ? -8.299 -3.660 6.747 1.00 88.62 103 ILE A N 1
ATOM 838 C CA . ILE A 1 103 ? -9.676 -3.355 6.330 1.00 88.62 103 ILE A CA 1
ATOM 839 C C . ILE A 1 103 ? -10.665 -4.345 6.957 1.00 88.62 103 ILE A C 1
ATOM 841 O O . ILE A 1 103 ? -11.737 -3.936 7.396 1.00 88.62 103 ILE A O 1
ATOM 845 N N . SER A 1 104 ? -10.308 -5.632 7.022 1.00 88.12 104 SER A N 1
ATOM 846 C CA . SER A 1 104 ? -11.168 -6.668 7.608 1.00 88.12 104 SER A CA 1
ATOM 84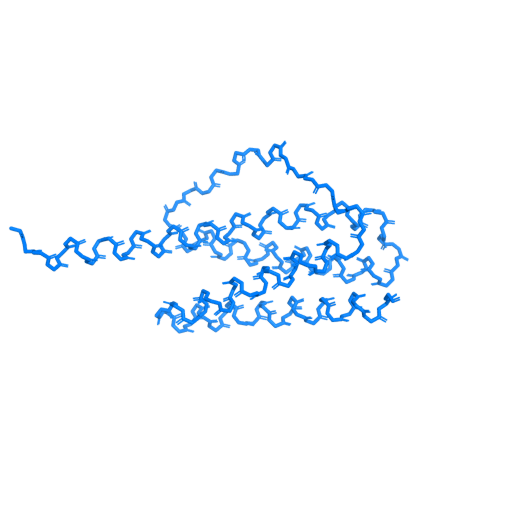7 C C . SER A 1 104 ? -11.291 -6.588 9.135 1.00 88.12 104 SER A C 1
ATOM 849 O O . SER A 1 104 ? -12.266 -7.092 9.690 1.00 88.12 104 SER A O 1
ATOM 851 N N . SER A 1 105 ? -10.328 -5.956 9.814 1.00 83.25 105 SER A N 1
ATOM 852 C CA . SER A 1 105 ? -10.273 -5.863 11.278 1.00 83.25 105 SER A CA 1
ATOM 853 C C . SER A 1 105 ? -10.759 -4.519 11.839 1.00 83.25 105 SER A C 1
ATOM 855 O O . SER A 1 105 ? -11.070 -4.425 13.030 1.00 83.25 105 SER A O 1
ATOM 857 N N . ILE A 1 106 ? -10.851 -3.475 11.007 1.00 79.88 106 ILE A N 1
ATOM 858 C CA . ILE A 1 106 ? -11.340 -2.150 11.403 1.00 79.88 106 ILE A CA 1
ATOM 859 C C . ILE A 1 106 ? -12.876 -2.122 11.464 1.00 79.88 106 ILE A C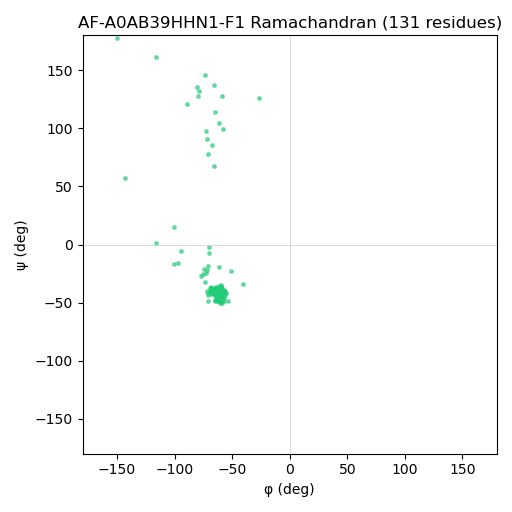 1
ATOM 861 O O . ILE A 1 106 ? -13.575 -2.399 10.494 1.00 79.88 106 ILE A O 1
ATOM 865 N N . GLU A 1 107 ? -13.415 -1.673 12.599 1.00 79.81 107 GLU A N 1
ATOM 866 C CA . GLU A 1 107 ? -14.862 -1.471 12.799 1.00 79.81 107 GLU A CA 1
ATOM 867 C C . GLU A 1 107 ? -15.386 -0.186 12.129 1.00 79.81 107 GLU A C 1
ATOM 869 O O . GLU A 1 107 ? -16.557 -0.098 11.752 1.00 79.81 107 GLU A O 1
ATOM 874 N N . ASN A 1 108 ? -14.525 0.824 11.961 1.00 81.12 108 ASN A N 1
ATOM 875 C CA . ASN A 1 108 ? -14.877 2.083 11.310 1.00 81.12 108 ASN A CA 1
ATOM 876 C C . ASN A 1 108 ? -15.033 1.882 9.791 1.00 81.12 108 ASN A C 1
ATOM 878 O O . ASN A 1 108 ? -14.063 1.908 9.034 1.00 81.12 108 ASN A O 1
ATOM 882 N N . LYS A 1 109 ? -16.282 1.720 9.346 1.00 84.69 109 LYS A N 1
ATOM 883 C CA . LYS A 1 109 ? -16.631 1.458 7.940 1.00 84.69 109 LYS A CA 1
ATOM 884 C C . LYS A 1 109 ? -16.209 2.570 6.979 1.00 84.69 109 LYS A C 1
ATOM 886 O O . LYS A 1 109 ? -15.807 2.274 5.857 1.00 84.69 109 LYS A O 1
ATOM 891 N N . GLU A 1 110 ? -16.275 3.831 7.403 1.00 83.38 110 GLU A N 1
ATOM 892 C CA . GLU A 1 110 ? -15.851 4.962 6.567 1.00 83.38 110 GLU A CA 1
ATOM 893 C C . GLU A 1 110 ? -14.338 4.954 6.357 1.00 83.38 110 GLU A C 1
ATOM 895 O O . GLU A 1 110 ? -13.852 5.145 5.241 1.00 83.38 110 GLU A O 1
ATOM 900 N N . LEU A 1 111 ? -13.584 4.650 7.414 1.00 80.25 111 LEU A N 1
ATOM 901 C CA . LEU A 1 111 ? -12.145 4.467 7.314 1.00 80.25 111 LEU A CA 1
ATOM 902 C C . LEU A 1 111 ? -11.788 3.275 6.418 1.00 80.25 111 LEU A C 1
ATOM 904 O O . LEU A 1 111 ? -10.989 3.418 5.494 1.00 80.25 111 LEU A O 1
ATOM 908 N N . ALA A 1 112 ? -12.420 2.123 6.640 1.00 86.12 112 ALA A N 1
ATOM 909 C CA . ALA A 1 112 ? -12.220 0.932 5.820 1.00 86.12 112 ALA A CA 1
ATOM 910 C C . ALA A 1 112 ? -12.478 1.220 4.330 1.00 86.12 112 ALA A C 1
ATOM 912 O O . ALA A 1 112 ? -11.691 0.817 3.471 1.00 86.12 112 ALA A O 1
ATOM 913 N N . LYS A 1 113 ? -13.525 1.993 4.013 1.00 88.81 113 LYS A N 1
ATOM 914 C CA . LYS A 1 113 ? -13.845 2.428 2.647 1.00 88.81 113 LYS A CA 1
ATOM 915 C C . LYS A 1 113 ? -12.767 3.338 2.053 1.00 88.81 113 LYS A C 1
ATOM 917 O O . LYS A 1 113 ? -12.364 3.126 0.911 1.00 88.81 113 LYS A O 1
ATOM 922 N N . LYS A 1 114 ? -12.274 4.323 2.813 1.00 85.94 114 LYS A N 1
ATOM 923 C CA . LYS A 1 114 ? -11.179 5.204 2.370 1.00 85.94 114 LYS A CA 1
ATOM 924 C C . LYS A 1 114 ? -9.894 4.422 2.095 1.00 85.94 114 LYS A C 1
ATOM 926 O O . LYS A 1 114 ? -9.304 4.594 1.033 1.00 85.94 114 LYS A O 1
ATOM 931 N N . ILE A 1 115 ? -9.487 3.537 3.009 1.00 86.81 115 ILE A N 1
ATOM 932 C CA . ILE A 1 115 ? -8.301 2.684 2.823 1.00 86.81 115 ILE A CA 1
ATOM 933 C C . ILE A 1 115 ? -8.494 1.775 1.602 1.00 86.81 115 ILE A C 1
ATOM 935 O O . ILE A 1 115 ? -7.585 1.657 0.789 1.00 86.81 115 ILE A O 1
ATOM 939 N N . SER A 1 116 ? -9.691 1.210 1.409 1.00 90.56 116 SER A N 1
ATOM 940 C CA . SER A 1 116 ? -10.007 0.370 0.241 1.00 90.56 116 SER A CA 1
ATOM 941 C C . SER A 1 116 ? -9.844 1.114 -1.088 1.00 90.56 116 SER A C 1
ATOM 943 O O . SER A 1 116 ? -9.363 0.532 -2.057 1.00 90.56 116 SER A O 1
ATOM 945 N N . TYR A 1 117 ? -10.208 2.401 -1.144 1.00 91.19 117 TYR A N 1
ATOM 946 C CA . TYR A 1 117 ? -10.005 3.229 -2.337 1.00 91.19 117 TYR A CA 1
ATOM 947 C C . TYR A 1 117 ? -8.516 3.403 -2.665 1.00 91.19 117 TYR A C 1
ATOM 949 O O . TYR A 1 117 ? -8.103 3.184 -3.804 1.00 91.19 117 TYR A O 1
ATOM 957 N N . TRP A 1 118 ? -7.698 3.748 -1.665 1.00 89.94 118 TRP A N 1
ATOM 958 C CA . TRP A 1 118 ? -6.250 3.881 -1.850 1.00 89.94 118 TRP A CA 1
ATOM 959 C C . TRP A 1 118 ? -5.601 2.555 -2.239 1.00 89.94 118 TRP A C 1
ATOM 961 O O . TRP A 1 118 ? -4.767 2.517 -3.140 1.00 89.94 118 TRP A O 1
ATOM 971 N N . LEU A 1 119 ? -6.036 1.463 -1.611 1.00 92.38 119 LEU A N 1
ATOM 972 C CA . LEU A 1 119 ? -5.554 0.120 -1.890 1.00 92.38 119 LEU A CA 1
ATOM 973 C C . LEU A 1 119 ? -5.849 -0.316 -3.332 1.00 92.38 119 LEU A C 1
ATOM 975 O O . LEU A 1 119 ? -4.985 -0.894 -3.984 1.00 92.38 119 LEU A O 1
ATOM 979 N N . ALA A 1 120 ? -7.043 -0.014 -3.848 1.00 93.88 120 ALA A N 1
ATOM 980 C CA . ALA A 1 120 ? -7.390 -0.297 -5.238 1.00 93.88 120 ALA A CA 1
ATOM 981 C C . ALA A 1 120 ? -6.499 0.484 -6.217 1.00 93.88 120 ALA A C 1
ATOM 983 O O . ALA A 1 120 ? -6.043 -0.077 -7.210 1.00 93.88 120 ALA A O 1
ATOM 984 N N . ALA A 1 121 ? -6.204 1.753 -5.922 1.00 92.81 121 ALA A N 1
ATOM 985 C CA . ALA A 1 121 ? -5.290 2.549 -6.738 1.00 92.81 121 ALA A CA 1
ATOM 986 C C . ALA A 1 121 ? -3.857 1.984 -6.717 1.00 92.81 121 ALA A C 1
ATOM 988 O O . ALA A 1 121 ? -3.230 1.884 -7.766 1.00 92.81 121 ALA A O 1
ATOM 989 N N . ILE A 1 122 ? -3.364 1.557 -5.548 1.00 92.81 122 ILE A N 1
ATOM 990 C CA . ILE A 1 122 ? -2.057 0.893 -5.407 1.00 92.81 122 ILE A CA 1
ATOM 991 C C . ILE A 1 122 ? -2.014 -0.407 -6.226 1.00 92.81 122 ILE A C 1
ATOM 993 O O . ILE A 1 122 ? -1.052 -0.636 -6.955 1.00 92.81 122 ILE A O 1
ATOM 997 N N . GLN A 1 123 ? -3.072 -1.224 -6.168 1.00 95.81 123 GLN A N 1
ATOM 998 C CA . GLN A 1 123 ? -3.180 -2.461 -6.949 1.00 95.81 123 GLN A CA 1
ATOM 999 C C . GLN A 1 123 ? -3.114 -2.191 -8.460 1.00 95.81 123 GLN A C 1
ATOM 1001 O O . GLN A 1 123 ? -2.401 -2.895 -9.165 1.00 95.81 123 GLN A O 1
ATOM 1006 N N . ILE A 1 124 ? -3.794 -1.147 -8.949 1.00 95.88 124 ILE A N 1
ATOM 1007 C CA . ILE A 1 124 ? -3.749 -0.759 -10.368 1.00 95.88 124 ILE A CA 1
ATOM 1008 C C . ILE A 1 124 ? -2.319 -0.415 -10.798 1.00 95.88 124 ILE A C 1
ATOM 1010 O O . ILE A 1 124 ? -1.876 -0.860 -11.855 1.00 95.88 124 ILE A O 1
ATOM 1014 N N . GLU A 1 125 ? -1.587 0.365 -9.999 1.00 94.88 125 GLU A N 1
ATOM 1015 C CA . GLU A 1 125 ? -0.205 0.725 -10.337 1.00 94.88 125 GLU A CA 1
ATOM 1016 C C . GLU A 1 125 ? 0.739 -0.482 -10.271 1.00 94.88 125 GLU A C 1
ATOM 1018 O O . GLU A 1 125 ? 1.617 -0.610 -11.123 1.00 94.88 125 GLU A O 1
ATOM 1023 N N . LEU A 1 126 ? 0.535 -1.400 -9.322 1.00 94.94 126 LEU A N 1
ATOM 1024 C CA . LEU A 1 126 ? 1.276 -2.661 -9.268 1.00 94.94 126 LEU A CA 1
ATOM 1025 C C . LEU A 1 126 ? 1.033 -3.512 -10.522 1.00 94.94 126 LEU A C 1
ATOM 1027 O O . LEU A 1 126 ? 1.982 -4.021 -11.116 1.00 94.94 126 LEU A O 1
ATOM 1031 N N . ASP A 1 127 ? -0.222 -3.643 -10.947 1.00 95.75 127 ASP A N 1
ATOM 1032 C CA . ASP A 1 127 ? -0.575 -4.404 -12.145 1.00 95.75 127 ASP A CA 1
ATOM 1033 C C . ASP A 1 127 ? 0.034 -3.758 -13.401 1.00 95.75 127 ASP A C 1
ATOM 1035 O O . ASP A 1 127 ? 0.520 -4.455 -14.289 1.00 95.75 127 ASP A O 1
ATOM 1039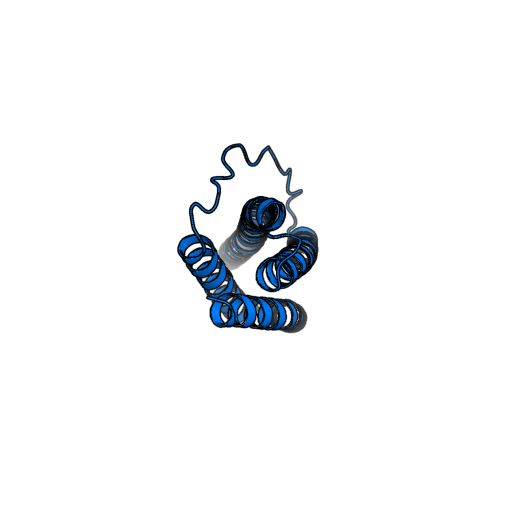 N N . GLN A 1 128 ? 0.089 -2.421 -13.462 1.00 94.00 128 GLN A N 1
ATOM 1040 C CA . GLN A 1 128 ? 0.809 -1.703 -14.518 1.00 94.00 128 GLN A CA 1
ATOM 1041 C C . GLN A 1 128 ? 2.303 -2.030 -14.514 1.00 94.00 128 GLN A C 1
ATOM 1043 O O . GLN A 1 128 ? 2.845 -2.329 -15.572 1.00 94.00 128 GLN A O 1
ATOM 1048 N N . ILE A 1 129 ? 2.966 -2.006 -13.353 1.00 91.31 129 ILE A N 1
ATOM 1049 C CA . ILE A 1 129 ? 4.391 -2.354 -13.241 1.00 91.31 129 ILE A CA 1
ATOM 1050 C C . ILE A 1 129 ? 4.636 -3.771 -13.767 1.00 91.31 129 ILE A C 1
ATOM 1052 O O . ILE A 1 129 ? 5.507 -3.947 -14.614 1.00 91.31 129 ILE A O 1
ATOM 1056 N N . LYS A 1 130 ? 3.827 -4.748 -13.341 1.00 93.75 130 LYS A N 1
ATOM 1057 C CA . LYS A 1 130 ? 3.918 -6.142 -13.806 1.00 93.75 130 LYS A CA 1
ATOM 1058 C C . LYS A 1 130 ? 3.732 -6.287 -15.315 1.00 93.75 130 LYS A C 1
ATOM 1060 O O . LYS A 1 130 ? 4.400 -7.109 -15.918 1.00 93.75 130 LYS A O 1
ATOM 1065 N N . ASN A 1 131 ? 2.849 -5.496 -15.924 1.00 93.56 131 ASN A N 1
ATOM 1066 C CA . ASN A 1 131 ? 2.588 -5.559 -17.366 1.00 93.56 131 ASN A CA 1
ATOM 1067 C C . ASN A 1 131 ? 3.734 -5.015 -18.235 1.00 93.56 131 ASN A C 1
ATOM 1069 O O . ASN A 1 131 ? 3.745 -5.260 -19.439 1.00 93.56 131 ASN A O 1
ATOM 1073 N N . TYR A 1 132 ? 4.645 -4.224 -17.665 1.00 88.44 132 TYR A N 1
ATOM 1074 C CA . TYR A 1 132 ? 5.792 -3.671 -18.389 1.00 88.44 132 TYR A CA 1
ATOM 1075 C C . TYR A 1 132 ? 7.068 -4.519 -18.260 1.00 88.44 132 TYR A C 1
ATOM 1077 O O . TYR A 1 132 ? 8.071 -4.162 -18.885 1.00 88.44 132 TYR A O 1
ATOM 1085 N N . LEU A 1 133 ? 7.044 -5.579 -17.445 1.00 85.00 133 LEU A N 1
ATOM 1086 C CA . LEU A 1 133 ? 8.127 -6.555 -17.278 1.00 85.00 133 LEU A CA 1
ATOM 1087 C C . LEU A 1 133 ? 7.881 -7.774 -18.172 1.00 85.00 133 LEU A C 1
ATOM 1089 O O . LEU A 1 133 ? 8.878 -8.269 -18.741 1.00 85.00 133 LEU A O 1
#

pLDDT: mean 80.57, std 13.61, range [44.34, 95.88]